Protein AF-A0A8H4AWY3-F1 (afdb_monomer)

Structure (mmCIF, N/CA/C/O backbone):
data_AF-A0A8H4AWY3-F1
#
_entry.id   AF-A0A8H4AWY3-F1
#
loop_
_atom_site.group_PDB
_atom_site.id
_atom_site.type_symbol
_atom_site.label_atom_id
_atom_site.label_alt_id
_atom_site.label_comp_id
_atom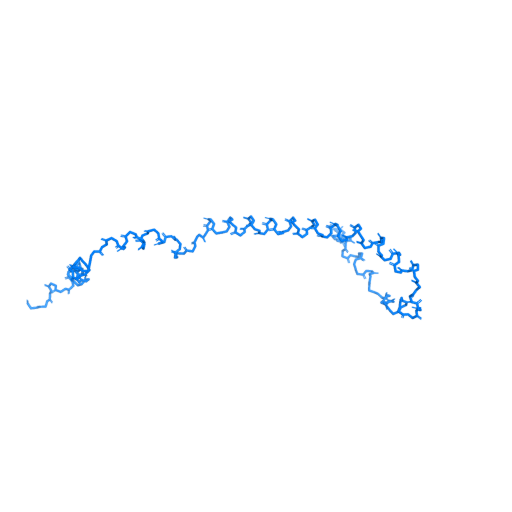_site.label_asym_id
_atom_site.label_entity_id
_atom_site.label_seq_id
_atom_site.pdbx_PDB_ins_code
_atom_site.Cartn_x
_atom_site.Cartn_y
_atom_site.Cartn_z
_atom_site.occupancy
_atom_site.B_iso_or_equiv
_atom_site.auth_seq_id
_atom_site.auth_comp_id
_atom_site.auth_asym_id
_atom_site.auth_atom_id
_atom_site.pdbx_PDB_model_num
ATOM 1 N N . MET A 1 1 ? 41.906 30.271 -12.386 1.00 40.03 1 MET A N 1
ATOM 2 C CA . MET A 1 1 ? 41.089 30.162 -13.614 1.00 40.03 1 MET A CA 1
ATOM 3 C C . MET A 1 1 ? 41.145 28.716 -14.093 1.00 40.03 1 MET A C 1
ATOM 5 O O . MET A 1 1 ? 41.986 28.388 -14.920 1.00 40.03 1 MET A O 1
ATOM 9 N N . ASN A 1 2 ? 40.311 27.840 -13.533 1.00 40.53 2 ASN A N 1
ATOM 10 C CA . ASN A 1 2 ? 40.214 26.458 -14.000 1.00 40.53 2 ASN A CA 1
ATOM 11 C C . ASN A 1 2 ? 39.165 26.412 -15.108 1.00 40.53 2 ASN A C 1
ATOM 13 O O . ASN A 1 2 ? 37.999 26.715 -14.874 1.00 40.53 2 ASN A O 1
ATOM 17 N N . LYS A 1 3 ? 39.612 26.110 -16.327 1.00 50.78 3 LYS A N 1
ATOM 18 C CA . LYS A 1 3 ? 38.739 25.784 -17.453 1.00 50.78 3 LYS A CA 1
ATOM 19 C C . LYS A 1 3 ? 38.449 24.289 -17.358 1.00 50.78 3 LYS A C 1
ATOM 21 O O . LYS A 1 3 ? 39.223 23.486 -17.869 1.00 50.78 3 LYS A O 1
ATOM 26 N N . GLU A 1 4 ? 37.401 23.922 -16.631 1.00 42.28 4 GLU A N 1
ATOM 27 C CA . GLU A 1 4 ? 36.899 22.549 -16.634 1.00 42.28 4 GLU A CA 1
ATOM 28 C C . GLU A 1 4 ? 36.121 22.305 -17.931 1.00 42.28 4 GLU A C 1
ATOM 30 O O . GLU A 1 4 ? 35.256 23.090 -18.321 1.00 42.28 4 GLU A O 1
ATOM 35 N N . ALA A 1 5 ? 36.519 21.246 -18.635 1.00 56.16 5 ALA A N 1
ATOM 36 C CA . ALA A 1 5 ? 35.909 20.780 -19.870 1.00 56.16 5 ALA A CA 1
ATOM 37 C C . ALA A 1 5 ? 34.442 20.361 -19.643 1.00 56.16 5 ALA A C 1
ATOM 39 O O . ALA A 1 5 ? 34.107 19.897 -18.549 1.00 56.16 5 ALA A O 1
ATOM 40 N N . PRO A 1 6 ? 33.564 20.485 -20.657 1.00 53.50 6 PRO A N 1
ATOM 41 C CA . PRO A 1 6 ? 32.162 20.109 -20.519 1.00 53.50 6 PRO A CA 1
ATOM 42 C C . PRO A 1 6 ? 32.014 18.609 -20.211 1.00 53.50 6 PRO A C 1
ATOM 44 O O . PRO A 1 6 ? 32.462 17.741 -20.957 1.00 53.50 6 PRO A O 1
ATOM 47 N N . GLN A 1 7 ? 31.370 18.343 -19.075 1.00 58.47 7 GLN A N 1
ATOM 48 C CA . GLN A 1 7 ? 31.262 17.078 -18.338 1.00 58.47 7 GLN A CA 1
ATOM 49 C C . GLN A 1 7 ? 30.359 15.999 -18.959 1.00 58.47 7 GLN A C 1
ATOM 51 O O . GLN A 1 7 ? 29.925 15.098 -18.248 1.00 58.47 7 GLN A O 1
ATOM 56 N N . ASN A 1 8 ? 30.033 16.030 -20.251 1.00 56.22 8 ASN A N 1
ATOM 57 C CA . ASN A 1 8 ? 29.138 14.998 -20.774 1.00 56.22 8 ASN A CA 1
ATOM 58 C C . ASN A 1 8 ? 29.327 14.718 -22.263 1.00 56.22 8 ASN A C 1
ATOM 60 O O . ASN A 1 8 ? 28.636 15.269 -23.115 1.00 56.22 8 ASN A O 1
ATOM 64 N N . TYR A 1 9 ? 30.253 13.806 -22.556 1.00 53.56 9 TYR A N 1
ATOM 65 C CA . TYR A 1 9 ? 30.484 13.286 -23.903 1.00 53.56 9 TYR A CA 1
ATOM 66 C C . TYR A 1 9 ? 29.227 12.609 -24.478 1.00 53.56 9 TYR A C 1
ATOM 68 O O . TYR A 1 9 ? 28.983 12.683 -25.675 1.00 53.56 9 TYR A O 1
ATOM 76 N N . VAL A 1 10 ? 28.385 12.017 -23.621 1.00 57.97 10 VAL A N 1
ATOM 77 C CA . VAL A 1 10 ? 27.130 11.362 -24.018 1.00 57.97 10 VAL A CA 1
ATOM 78 C C . VAL A 1 10 ? 26.070 12.390 -24.418 1.00 57.97 10 VAL A C 1
ATOM 80 O O . VAL A 1 10 ? 25.398 12.188 -25.417 1.00 57.97 10 VAL A O 1
ATOM 83 N N . ALA A 1 11 ? 25.966 13.525 -23.720 1.00 59.00 11 ALA A N 1
ATOM 84 C CA . ALA A 1 11 ? 25.049 14.601 -24.112 1.00 59.00 11 ALA A CA 1
ATOM 85 C C . ALA A 1 11 ? 25.485 15.309 -25.402 1.00 59.00 11 ALA A C 1
ATOM 87 O O . ALA A 1 11 ? 24.634 15.706 -26.187 1.00 59.00 11 ALA A O 1
ATOM 88 N N . VAL A 1 12 ? 26.794 15.448 -25.638 1.00 57.09 12 VAL A N 1
ATOM 89 C CA . VAL A 1 12 ? 27.311 15.998 -26.904 1.00 57.09 12 VAL A CA 1
ATOM 90 C C . VAL A 1 12 ? 27.058 15.037 -28.070 1.00 57.09 12 VAL A C 1
ATOM 92 O O . VAL A 1 12 ? 26.723 15.496 -29.154 1.00 57.09 12 VAL A O 1
ATOM 95 N N . LEU A 1 13 ? 27.164 13.722 -27.843 1.00 56.00 13 LEU A N 1
ATOM 96 C CA . LEU A 1 13 ? 26.848 12.701 -28.849 1.00 56.00 13 LEU A CA 1
ATOM 97 C C . LEU A 1 13 ? 25.341 12.585 -29.130 1.00 56.00 13 LEU A C 1
ATOM 99 O O . LEU A 1 13 ? 24.963 12.411 -30.281 1.00 56.00 13 LEU A O 1
ATOM 103 N N . LEU A 1 14 ? 24.487 12.718 -28.109 1.00 56.00 14 LEU A N 1
ATOM 104 C CA . LEU A 1 14 ? 23.027 12.742 -28.275 1.00 56.00 14 LEU A CA 1
ATOM 105 C C . LEU A 1 14 ? 22.545 14.016 -28.982 1.00 56.00 14 LEU A C 1
AT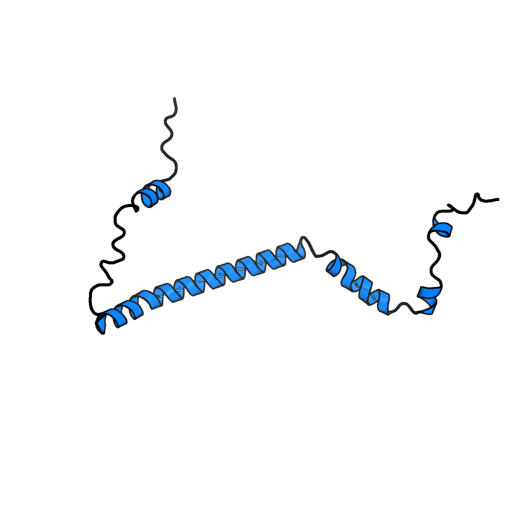OM 107 O O . LEU A 1 14 ? 21.662 13.942 -29.821 1.00 56.00 14 LEU A O 1
ATOM 111 N N . ALA A 1 15 ? 23.161 15.169 -28.707 1.00 56.31 15 ALA A N 1
ATOM 112 C CA . ALA A 1 15 ? 22.833 16.425 -29.387 1.00 56.31 15 ALA A CA 1
ATOM 113 C C . ALA A 1 15 ? 23.313 16.484 -30.853 1.00 56.31 15 ALA A C 1
ATOM 115 O O . ALA A 1 15 ? 22.990 17.429 -31.560 1.00 56.31 15 ALA A O 1
ATOM 116 N N . GLN A 1 16 ? 24.110 15.510 -31.308 1.00 49.06 16 GLN A N 1
ATOM 117 C CA . GLN A 1 16 ? 24.536 15.366 -32.708 1.00 49.06 16 GLN A CA 1
ATOM 118 C C . GLN A 1 16 ? 23.654 14.391 -33.502 1.00 49.06 16 GLN A C 1
ATOM 120 O O . GLN A 1 16 ? 23.940 14.140 -34.668 1.00 49.06 16 GLN A O 1
ATOM 125 N N . GLN A 1 17 ? 22.608 13.839 -32.880 1.00 52.66 17 GLN A N 1
ATOM 126 C CA . GLN A 1 17 ? 21.611 12.975 -33.520 1.00 52.66 17 GLN A CA 1
ATOM 127 C C . GLN A 1 17 ? 20.309 13.715 -33.866 1.00 52.66 17 GLN A C 1
ATOM 129 O O . GLN A 1 17 ? 19.308 13.073 -34.150 1.00 52.66 17 GLN A O 1
ATOM 134 N N . GLU A 1 18 ? 20.303 15.045 -33.838 1.00 49.72 18 GLU A N 1
ATOM 135 C CA . GLU A 1 18 ? 19.185 15.856 -34.326 1.00 49.72 18 GLU A CA 1
ATOM 136 C C . GLU A 1 18 ? 19.635 16.502 -35.642 1.00 49.72 18 GLU A C 1
ATOM 138 O O . GLU A 1 18 ? 20.420 17.443 -35.586 1.00 49.72 18 GLU A O 1
ATOM 143 N N . ASP A 1 19 ? 19.257 15.915 -36.789 1.00 48.59 19 ASP A N 1
ATOM 144 C CA . ASP A 1 19 ? 19.026 16.608 -38.083 1.00 48.59 19 ASP A CA 1
ATOM 145 C C . ASP A 1 19 ? 18.788 15.663 -39.289 1.00 48.59 19 ASP A C 1
ATOM 147 O O . ASP A 1 19 ? 18.457 16.156 -40.362 1.00 48.59 19 ASP A O 1
ATOM 151 N N . ASP A 1 20 ? 18.859 14.333 -39.144 1.00 50.00 20 ASP A N 1
ATOM 152 C CA . ASP A 1 20 ? 18.501 13.385 -40.219 1.00 50.00 20 ASP A CA 1
ATOM 153 C C . ASP A 1 20 ? 17.421 12.392 -39.736 1.00 50.00 20 ASP A C 1
ATOM 155 O O . ASP A 1 20 ? 17.676 11.195 -39.585 1.00 50.00 20 ASP A O 1
ATOM 159 N N . ASP A 1 21 ? 16.206 12.892 -39.478 1.00 52.94 21 ASP A N 1
ATOM 160 C CA . ASP A 1 21 ? 14.989 12.063 -39.412 1.00 52.94 21 ASP A CA 1
ATOM 161 C C . ASP A 1 21 ? 14.677 11.546 -40.831 1.00 52.94 21 ASP A C 1
ATOM 163 O O . ASP A 1 21 ? 13.831 12.071 -41.551 1.00 52.94 21 ASP A O 1
ATOM 167 N N . ASP A 1 22 ? 15.417 10.523 -41.254 1.00 54.28 22 ASP A N 1
ATOM 168 C CA . ASP A 1 22 ? 15.222 9.773 -42.502 1.00 54.28 22 ASP A CA 1
ATOM 169 C C . ASP A 1 22 ? 14.426 8.478 -42.233 1.00 54.28 22 ASP A C 1
ATOM 171 O O . ASP A 1 22 ? 14.662 7.432 -42.838 1.00 54.28 22 ASP A O 1
ATOM 175 N N . ASP A 1 23 ? 13.478 8.527 -41.292 1.00 57.78 23 ASP A N 1
ATOM 176 C CA . ASP A 1 23 ? 12.602 7.398 -40.942 1.00 57.78 23 ASP A CA 1
ATOM 177 C C . ASP A 1 23 ? 11.672 6.997 -42.106 1.00 57.78 23 ASP A C 1
ATOM 179 O O . ASP A 1 23 ? 11.168 5.873 -42.152 1.00 57.78 23 ASP A O 1
ATOM 183 N N . GLU A 1 24 ? 11.455 7.897 -43.071 1.00 60.31 24 GLU A N 1
ATOM 184 C CA . GLU A 1 24 ? 10.685 7.643 -44.297 1.00 60.31 24 GLU A CA 1
ATOM 185 C C . GLU A 1 24 ? 11.525 6.959 -45.393 1.00 60.31 24 GLU A C 1
ATOM 187 O O . GLU A 1 24 ? 10.973 6.271 -46.248 1.00 60.31 24 GLU A O 1
ATOM 192 N N . ARG A 1 25 ? 12.865 7.046 -45.350 1.00 65.56 25 ARG A N 1
ATOM 193 C CA . ARG A 1 25 ? 13.758 6.454 -46.371 1.00 65.56 25 ARG A CA 1
ATOM 194 C C . ARG A 1 25 ? 13.638 4.935 -46.466 1.00 65.56 25 ARG A C 1
ATOM 196 O O . ARG A 1 25 ? 13.938 4.356 -47.508 1.00 65.56 25 ARG A O 1
ATOM 203 N N . PHE A 1 26 ? 13.232 4.303 -45.372 1.00 66.88 26 PHE A N 1
ATOM 204 C CA . PHE A 1 26 ? 13.061 2.858 -45.273 1.00 66.88 26 PHE A CA 1
ATOM 205 C C . PHE A 1 26 ? 11.611 2.405 -45.512 1.00 66.88 26 PHE A C 1
ATOM 207 O O . PHE A 1 26 ? 11.349 1.217 -45.404 1.00 66.88 26 PHE A O 1
ATOM 214 N N . GLN A 1 27 ? 10.677 3.314 -45.827 1.00 67.50 27 GLN A N 1
ATOM 215 C CA . GLN A 1 27 ? 9.250 2.989 -46.008 1.00 67.50 27 GLN A CA 1
ATOM 216 C C . GLN A 1 27 ? 8.819 2.851 -47.480 1.00 67.50 27 GLN A C 1
ATOM 218 O O . GLN A 1 27 ? 7.722 2.366 -47.744 1.00 67.50 27 GLN A O 1
ATOM 223 N N . ASP A 1 28 ? 9.656 3.278 -48.432 1.00 62.72 28 ASP A N 1
ATOM 224 C CA . ASP A 1 28 ? 9.268 3.441 -49.844 1.00 62.72 28 ASP A CA 1
ATOM 225 C C . ASP A 1 28 ? 9.616 2.247 -50.760 1.00 62.72 28 ASP A C 1
ATOM 227 O O . ASP A 1 28 ? 9.300 2.277 -51.954 1.00 62.72 28 ASP A O 1
ATOM 231 N N . LEU A 1 29 ? 10.279 1.208 -50.246 1.00 72.75 29 LEU A N 1
ATOM 232 C CA . LEU A 1 29 ? 10.595 -0.008 -51.003 1.00 72.75 29 LEU A CA 1
ATOM 233 C C . LEU A 1 29 ? 9.609 -1.113 -50.615 1.00 72.75 29 LEU A C 1
ATOM 235 O O . LEU A 1 29 ? 9.306 -1.275 -49.439 1.00 72.75 29 LEU A O 1
ATOM 239 N N . ASP A 1 30 ? 9.089 -1.845 -51.604 1.00 73.94 30 ASP A N 1
ATOM 240 C CA . ASP A 1 30 ? 8.288 -3.041 -51.334 1.00 73.94 30 ASP A CA 1
ATOM 241 C C . ASP A 1 30 ? 9.167 -4.030 -50.553 1.00 73.94 30 ASP A C 1
ATOM 243 O O . ASP A 1 30 ? 10.184 -4.474 -51.085 1.00 73.94 30 ASP A O 1
ATOM 247 N N . ASP A 1 31 ? 8.787 -4.351 -49.313 1.00 73.50 31 ASP A N 1
ATOM 248 C CA . ASP A 1 31 ? 9.504 -5.324 -48.484 1.00 73.50 31 ASP A CA 1
ATOM 249 C C . ASP A 1 31 ? 9.589 -6.673 -49.221 1.00 73.50 31 ASP A C 1
ATOM 251 O O . ASP A 1 31 ? 8.566 -7.296 -49.541 1.00 73.50 31 ASP A O 1
ATOM 255 N N . GLU A 1 32 ? 10.808 -7.135 -49.507 1.00 78.88 32 GLU A N 1
ATOM 256 C CA . GLU A 1 32 ? 11.042 -8.42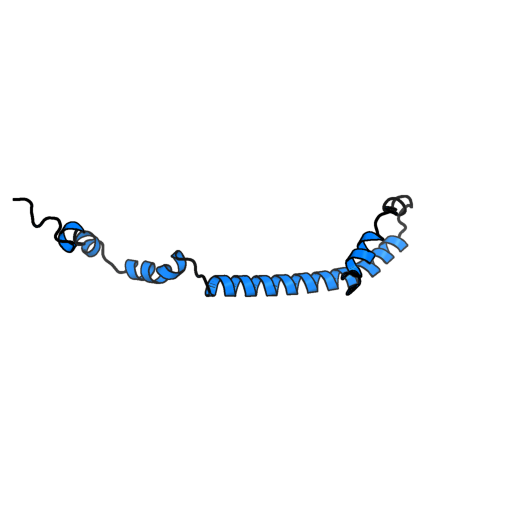2 -50.156 1.00 78.88 32 GLU A CA 1
ATOM 257 C C . GLU A 1 32 ? 11.159 -9.548 -49.108 1.00 78.88 32 GLU A C 1
ATOM 259 O O . GLU A 1 32 ? 11.389 -9.330 -47.918 1.00 78.88 32 GLU A O 1
ATOM 264 N N . GLU A 1 33 ? 11.013 -10.807 -49.534 1.00 80.19 33 GLU A N 1
ATOM 265 C CA . GLU A 1 33 ? 11.046 -11.969 -48.622 1.00 80.19 33 GLU A CA 1
ATOM 266 C C . GLU A 1 33 ? 12.388 -12.080 -47.855 1.00 80.19 33 GLU A C 1
ATOM 268 O O . GLU A 1 33 ? 12.429 -12.560 -46.717 1.00 80.19 33 GLU A O 1
ATOM 273 N N . ASP A 1 34 ? 13.466 -11.558 -48.448 1.00 74.38 34 ASP A N 1
ATOM 274 C CA . ASP A 1 34 ? 14.802 -11.467 -47.851 1.00 74.38 34 ASP A CA 1
ATOM 275 C C . ASP A 1 34 ? 14.885 -10.394 -46.739 1.00 74.38 34 ASP A C 1
ATOM 277 O O . ASP A 1 34 ? 15.624 -10.583 -45.765 1.00 74.38 34 ASP A O 1
ATOM 281 N N . ASP A 1 35 ? 14.095 -9.317 -46.817 1.00 82.56 35 ASP A N 1
ATOM 282 C CA . ASP A 1 35 ? 14.037 -8.259 -45.797 1.00 82.56 35 ASP A CA 1
ATOM 283 C C . ASP A 1 35 ? 13.332 -8.765 -44.535 1.00 82.56 35 ASP A C 1
ATOM 285 O O . ASP A 1 35 ? 13.821 -8.594 -43.413 1.00 82.56 35 ASP A O 1
ATOM 289 N N . GLU A 1 36 ? 12.248 -9.528 -44.704 1.00 80.50 36 GLU A N 1
ATOM 290 C CA . GLU A 1 36 ? 11.593 -10.186 -43.578 1.00 80.50 36 GLU A CA 1
ATOM 291 C C . GLU A 1 36 ? 12.507 -11.210 -42.879 1.00 80.50 36 GLU A C 1
ATOM 293 O O . GLU A 1 36 ? 12.414 -11.417 -41.659 1.00 80.50 36 GLU A O 1
ATOM 298 N N . GLU A 1 37 ? 13.344 -11.935 -43.631 1.00 81.88 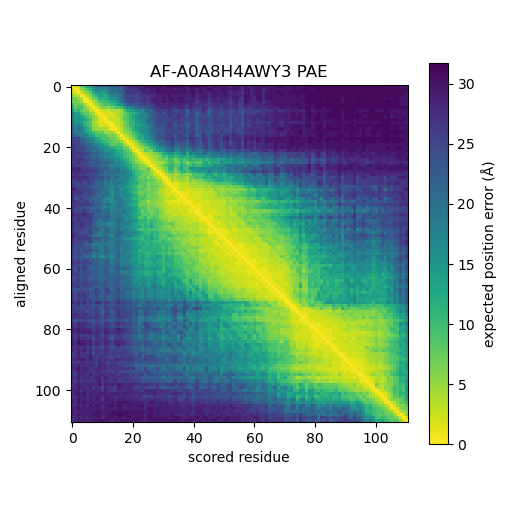37 GLU A N 1
ATOM 299 C CA . GLU A 1 37 ? 14.307 -12.869 -43.044 1.00 81.88 37 GLU A CA 1
ATOM 300 C C . GLU A 1 37 ? 15.418 -12.119 -42.298 1.00 81.88 37 GLU A C 1
ATOM 302 O O . GLU A 1 37 ? 15.774 -12.514 -41.177 1.00 81.88 37 GLU A O 1
ATOM 307 N N . ALA A 1 38 ? 15.897 -11.002 -42.851 1.00 85.44 38 ALA A N 1
ATOM 308 C CA . ALA A 1 38 ? 16.844 -10.117 -42.188 1.00 85.44 38 ALA A CA 1
ATOM 309 C C . ALA A 1 38 ? 16.276 -9.586 -40.861 1.00 85.44 38 ALA A C 1
ATOM 311 O O . ALA A 1 38 ? 16.914 -9.759 -39.816 1.00 85.44 38 ALA A O 1
ATOM 312 N N . ASP A 1 39 ? 15.048 -9.071 -40.848 1.00 84.19 39 ASP A N 1
ATOM 313 C CA . ASP A 1 39 ? 14.369 -8.610 -39.634 1.00 84.19 39 ASP A CA 1
ATOM 314 C C . ASP A 1 39 ? 14.2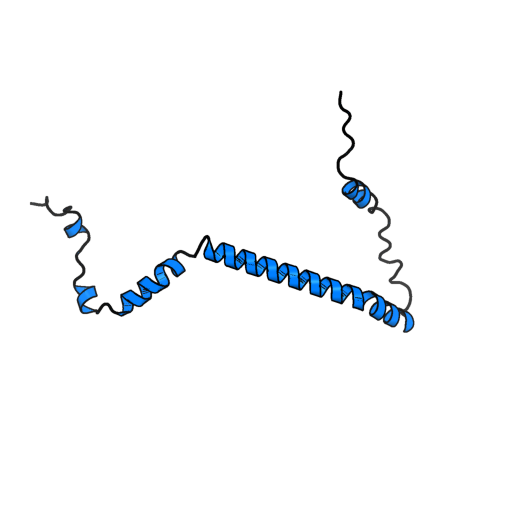68 -9.710 -38.582 1.00 84.19 39 ASP A C 1
ATOM 316 O O . ASP A 1 39 ? 14.605 -9.514 -37.410 1.00 84.19 39 ASP A O 1
ATOM 320 N N . LYS A 1 40 ? 13.888 -10.925 -38.988 1.00 85.06 40 LYS A N 1
ATOM 321 C CA . LYS A 1 40 ? 13.838 -12.081 -38.081 1.00 85.06 40 LYS A CA 1
ATOM 322 C C . LYS A 1 40 ? 15.223 -12.396 -37.505 1.00 85.06 40 LYS A C 1
ATOM 324 O O . LYS A 1 40 ? 15.309 -12.806 -36.343 1.00 85.06 40 LYS A O 1
ATOM 329 N N . ILE A 1 41 ? 16.302 -12.248 -38.273 1.00 85.25 41 ILE A N 1
ATOM 330 C CA . ILE A 1 41 ? 17.678 -12.508 -37.823 1.00 85.25 41 ILE A CA 1
ATOM 331 C C . ILE A 1 41 ? 18.169 -11.417 -36.864 1.00 85.25 41 ILE A C 1
ATOM 333 O O . ILE A 1 41 ? 18.745 -11.759 -35.827 1.00 85.25 41 ILE A O 1
ATOM 337 N N . TYR A 1 42 ? 17.914 -10.139 -37.154 1.00 79.69 42 TYR A N 1
ATOM 338 C CA . TYR A 1 42 ? 18.341 -9.011 -36.319 1.00 79.69 42 TYR A CA 1
ATOM 339 C C . TYR A 1 42 ? 17.491 -8.856 -35.050 1.00 79.69 42 TYR A C 1
ATOM 341 O O . TYR A 1 42 ? 18.033 -8.583 -33.973 1.00 79.69 42 TYR A O 1
ATOM 349 N N . MET A 1 43 ? 16.185 -9.129 -35.125 1.00 83.00 43 MET A N 1
ATOM 350 C CA . MET A 1 43 ? 15.283 -9.041 -33.975 1.00 83.00 43 MET A CA 1
ATOM 351 C C . MET A 1 43 ? 15.521 -10.160 -32.959 1.00 83.00 43 MET A C 1
ATOM 353 O O . MET A 1 43 ? 15.553 -9.889 -31.766 1.00 83.00 43 MET A O 1
ATOM 357 N N . LYS A 1 44 ? 15.779 -11.410 -33.367 1.00 83.31 44 LYS A N 1
ATOM 35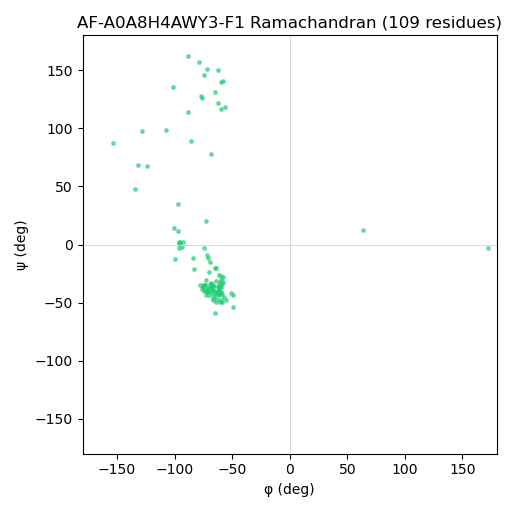8 C CA . LYS A 1 44 ? 15.983 -12.549 -32.436 1.00 83.31 44 LYS A CA 1
ATOM 359 C C . LYS A 1 44 ? 16.990 -12.300 -31.291 1.00 83.31 44 LYS A C 1
ATOM 361 O O . LYS A 1 44 ? 16.635 -12.539 -30.128 1.00 83.31 44 LYS A O 1
ATOM 366 N N . PRO A 1 45 ? 18.246 -11.876 -31.543 1.00 82.12 45 PRO A N 1
ATOM 367 C CA . PRO A 1 45 ? 19.211 -11.608 -30.478 1.00 82.12 45 PRO A CA 1
ATOM 368 C C . PRO A 1 45 ? 18.820 -10.380 -29.651 1.00 82.12 45 PRO A C 1
ATOM 370 O O . PRO A 1 45 ? 19.055 -10.367 -28.439 1.00 82.12 45 PRO A O 1
ATOM 373 N N . LEU A 1 46 ? 18.190 -9.386 -30.286 1.00 76.25 46 LEU A N 1
ATOM 374 C CA . LEU A 1 46 ? 17.681 -8.196 -29.626 1.00 76.25 46 LEU A CA 1
ATOM 375 C C . LEU A 1 46 ? 16.558 -8.582 -28.656 1.00 76.25 46 LEU A C 1
ATOM 377 O O . LEU A 1 46 ? 16.743 -8.449 -27.453 1.00 76.25 46 LEU A O 1
ATOM 381 N N . THR A 1 47 ? 15.477 -9.207 -29.114 1.00 81.44 47 THR A N 1
ATOM 382 C CA . THR A 1 47 ? 14.369 -9.695 -28.278 1.00 81.44 47 THR A CA 1
ATOM 383 C C . THR A 1 47 ? 14.862 -10.512 -27.084 1.00 81.44 47 THR A C 1
ATOM 385 O O . THR A 1 47 ? 14.424 -10.289 -25.959 1.00 81.44 47 THR A O 1
ATOM 388 N N . LYS A 1 48 ? 15.840 -11.409 -27.275 1.00 80.94 48 LYS A N 1
ATOM 389 C CA . LYS A 1 48 ? 16.425 -12.185 -26.170 1.00 80.94 48 LYS A CA 1
ATOM 390 C C . LYS A 1 48 ? 17.125 -11.302 -25.132 1.00 80.94 48 LYS A C 1
ATOM 392 O O . LYS A 1 48 ? 17.019 -11.564 -23.936 1.00 80.94 48 LYS A O 1
ATOM 397 N N . LYS A 1 49 ? 17.858 -10.277 -25.570 1.00 81.06 49 LYS A N 1
ATOM 398 C CA . LYS A 1 49 ? 18.503 -9.305 -24.679 1.00 81.06 49 LYS A CA 1
ATOM 399 C C . LYS A 1 49 ? 17.462 -8.486 -23.917 1.00 81.06 49 LYS A C 1
ATOM 401 O O . LYS A 1 49 ? 17.598 -8.362 -22.706 1.00 81.06 49 LYS A O 1
ATOM 406 N N . TRP A 1 50 ? 16.419 -8.010 -24.592 1.00 78.44 50 TRP A N 1
ATOM 407 C CA . TRP A 1 50 ? 15.333 -7.245 -23.972 1.00 78.44 50 TRP A CA 1
ATOM 408 C C . TRP A 1 50 ? 14.574 -8.078 -22.937 1.00 78.44 50 TRP A C 1
ATOM 410 O O . TRP A 1 50 ? 14.470 -7.655 -21.795 1.00 78.44 50 TRP A O 1
ATOM 420 N N . MET A 1 51 ? 14.200 -9.318 -23.266 1.00 79.00 51 MET A N 1
ATOM 421 C CA . MET A 1 51 ? 13.576 -10.247 -22.313 1.00 79.00 51 MET A CA 1
ATOM 422 C C . MET A 1 51 ? 14.446 -10.522 -21.078 1.00 79.00 51 MET A C 1
ATOM 424 O O . MET A 1 51 ? 13.929 -10.799 -20.000 1.00 79.00 51 MET A O 1
ATOM 428 N N . ASN A 1 52 ? 15.774 -10.515 -21.218 1.00 82.56 52 ASN A N 1
ATOM 429 C CA . ASN A 1 52 ? 16.671 -10.688 -20.076 1.00 82.56 52 ASN A CA 1
ATOM 430 C C . ASN A 1 52 ? 16.763 -9.417 -19.226 1.00 82.56 52 ASN A C 1
ATOM 432 O O . ASN A 1 52 ? 16.827 -9.527 -18.007 1.00 82.56 52 ASN A O 1
ATOM 436 N N . VAL A 1 53 ? 16.776 -8.237 -19.852 1.00 86.81 53 VAL A N 1
ATOM 437 C CA . VAL A 1 53 ? 16.761 -6.946 -19.150 1.00 86.81 53 VAL A CA 1
ATOM 438 C C . VAL A 1 53 ? 15.456 -6.787 -18.375 1.00 86.81 53 VAL A C 1
ATOM 440 O O . VAL A 1 53 ? 15.510 -6.574 -17.171 1.00 86.81 53 VAL A O 1
ATOM 443 N N . GLU A 1 54 ? 14.317 -7.031 -19.019 1.00 86.75 54 GLU A N 1
ATOM 444 C CA . GLU A 1 54 ? 12.987 -6.993 -18.402 1.00 86.75 54 GLU A CA 1
ATOM 445 C C . GLU A 1 54 ? 12.911 -7.919 -17.181 1.00 86.75 54 GLU A C 1
ATOM 447 O O . GLU A 1 54 ? 12.564 -7.485 -16.089 1.00 86.75 54 GLU A O 1
ATOM 452 N N . LYS A 1 55 ? 13.375 -9.170 -17.299 1.00 87.19 55 LYS A N 1
ATOM 453 C CA . LYS A 1 55 ? 13.424 -10.105 -16.159 1.00 87.19 55 LYS A CA 1
ATOM 454 C C . LYS A 1 55 ? 14.309 -9.629 -15.008 1.00 87.19 55 LYS A C 1
ATOM 456 O O . LYS A 1 55 ? 14.007 -9.914 -13.851 1.00 87.19 55 LYS A O 1
ATOM 461 N N . LEU A 1 56 ? 15.435 -8.981 -15.305 1.00 86.88 56 LEU A N 1
ATOM 462 C CA . LEU A 1 56 ? 16.335 -8.453 -14.277 1.00 86.88 56 LEU A CA 1
ATOM 463 C C . LEU A 1 56 ? 15.721 -7.235 -13.581 1.00 86.88 56 LEU A C 1
ATOM 465 O O . LEU A 1 56 ? 15.837 -7.107 -12.362 1.00 86.88 56 LEU A O 1
ATOM 469 N N . GLU A 1 57 ? 15.051 -6.372 -14.338 1.00 89.94 57 GLU A N 1
ATOM 470 C CA . GLU A 1 57 ? 14.333 -5.210 -13.822 1.00 89.94 57 GLU A CA 1
ATOM 471 C C . GLU A 1 57 ? 13.138 -5.625 -12.963 1.00 89.94 57 GLU A C 1
ATOM 473 O O . GLU A 1 57 ? 13.048 -5.177 -11.822 1.00 89.94 57 GLU A O 1
ATOM 478 N N . GLU A 1 58 ? 12.302 -6.554 -13.434 1.00 88.75 58 GLU A N 1
ATOM 479 C CA . GLU A 1 58 ? 11.186 -7.124 -12.669 1.00 88.75 58 GLU A CA 1
ATOM 480 C C . GLU A 1 58 ? 11.665 -7.793 -11.376 1.00 88.75 58 GLU A C 1
ATOM 482 O O . GLU A 1 58 ? 11.060 -7.626 -10.315 1.00 88.75 58 GLU A O 1
ATOM 487 N N . ALA A 1 59 ? 12.770 -8.546 -11.430 1.00 89.06 59 ALA A N 1
ATOM 488 C CA . ALA A 1 59 ? 13.340 -9.175 -10.243 1.00 89.06 59 ALA A CA 1
ATOM 489 C C . ALA A 1 59 ? 13.818 -8.128 -9.224 1.00 89.06 59 ALA A C 1
ATOM 491 O O . ALA A 1 59 ? 13.557 -8.275 -8.026 1.00 89.06 59 ALA A O 1
ATOM 492 N N . ARG A 1 60 ? 14.469 -7.056 -9.694 1.00 89.25 60 ARG A N 1
ATOM 493 C CA . ARG A 1 60 ? 14.933 -5.946 -8.852 1.00 89.25 60 ARG A CA 1
ATOM 494 C C . ARG A 1 60 ? 13.763 -5.164 -8.256 1.00 89.25 60 ARG A C 1
ATOM 496 O O . ARG A 1 60 ? 13.779 -4.878 -7.063 1.00 89.25 60 ARG A O 1
ATOM 503 N N . GLU A 1 61 ? 12.752 -4.836 -9.057 1.00 87.69 61 GLU A N 1
ATOM 504 C CA . GLU A 1 61 ? 11.554 -4.118 -8.611 1.00 87.69 61 GLU A CA 1
ATOM 505 C C . GLU A 1 61 ? 10.769 -4.944 -7.591 1.00 87.69 61 GLU A C 1
ATOM 507 O O . GLU A 1 61 ? 10.340 -4.427 -6.558 1.00 87.69 61 GLU A O 1
ATOM 512 N N . LYS A 1 62 ? 10.645 -6.254 -7.819 1.00 89.62 62 LYS A N 1
ATOM 513 C CA . LYS A 1 62 ? 10.024 -7.160 -6.859 1.00 89.62 62 LYS A CA 1
ATOM 514 C C . LYS A 1 62 ? 10.785 -7.171 -5.536 1.00 89.62 62 LYS A C 1
ATOM 516 O O . LYS A 1 62 ? 10.161 -6.964 -4.496 1.00 89.62 62 LYS A O 1
ATOM 521 N N . GLU A 1 63 ? 12.107 -7.339 -5.564 1.00 87.62 63 GLU A N 1
ATOM 522 C CA . GLU A 1 63 ? 12.945 -7.317 -4.359 1.00 87.62 63 GLU A CA 1
ATOM 523 C C . GLU A 1 63 ? 12.850 -5.970 -3.620 1.00 87.62 63 GLU A C 1
ATOM 525 O O . GLU A 1 63 ? 12.719 -5.935 -2.397 1.00 87.62 63 GLU A O 1
ATOM 530 N N . GLU A 1 64 ? 12.864 -4.852 -4.347 1.00 84.00 64 GLU A N 1
ATOM 531 C CA . GLU A 1 64 ? 12.729 -3.507 -3.783 1.00 84.00 64 GLU A CA 1
ATOM 532 C C . GLU A 1 64 ? 11.337 -3.283 -3.172 1.00 84.00 64 GLU A C 1
ATOM 534 O O . GLU A 1 64 ? 11.221 -2.748 -2.070 1.00 84.00 64 GLU A O 1
ATOM 539 N N . SER A 1 65 ? 10.276 -3.768 -3.820 1.00 81.94 65 SER A N 1
ATOM 540 C CA . SER A 1 65 ? 8.907 -3.692 -3.300 1.00 81.94 65 SER A CA 1
ATOM 541 C C . SER A 1 65 ? 8.702 -4.556 -2.048 1.00 81.94 65 SER A C 1
ATOM 543 O O . SER A 1 65 ? 7.979 -4.162 -1.127 1.00 81.94 65 SER A O 1
ATOM 545 N N . GLU A 1 66 ? 9.354 -5.720 -1.985 1.00 84.69 66 GLU A N 1
ATOM 546 C CA . GLU A 1 66 ? 9.339 -6.616 -0.831 1.00 84.69 66 GLU A CA 1
ATOM 547 C C . GLU A 1 66 ? 10.121 -6.009 0.336 1.00 84.69 66 GLU A C 1
ATOM 549 O O . GLU A 1 66 ? 9.604 -5.983 1.456 1.00 84.69 66 GLU A O 1
ATOM 554 N N . LYS A 1 67 ? 11.300 -5.426 0.074 1.00 82.25 67 LYS A N 1
ATOM 555 C CA . LYS A 1 67 ? 12.065 -4.653 1.065 1.00 82.25 67 LYS A CA 1
ATOM 556 C C . LYS A 1 67 ? 11.269 -3.459 1.573 1.00 82.25 67 LYS A C 1
ATOM 558 O O . LYS A 1 67 ? 11.113 -3.320 2.779 1.00 82.25 67 LYS A O 1
ATOM 563 N N . TYR A 1 68 ? 10.665 -2.665 0.691 1.00 78.50 68 TYR A N 1
ATOM 564 C CA . TYR A 1 68 ? 9.826 -1.531 1.085 1.00 78.50 68 TYR A CA 1
ATOM 565 C C . TYR A 1 68 ? 8.637 -1.969 1.949 1.00 78.50 68 TYR A C 1
ATOM 567 O O . TYR A 1 68 ? 8.316 -1.333 2.954 1.00 78.50 68 TYR A O 1
ATOM 575 N N . ARG A 1 69 ? 7.995 -3.091 1.601 1.00 78.38 69 ARG A N 1
ATOM 576 C CA . ARG A 1 69 ? 6.900 -3.663 2.394 1.00 78.38 69 ARG A CA 1
ATOM 577 C C . ARG A 1 69 ? 7.379 -4.185 3.751 1.00 78.38 69 ARG A C 1
ATOM 579 O O . ARG A 1 69 ? 6.621 -4.096 4.713 1.00 78.38 69 ARG A O 1
ATOM 586 N N . ALA A 1 70 ? 8.595 -4.716 3.836 1.00 77.19 70 ALA A N 1
ATOM 587 C CA . ALA A 1 70 ? 9.193 -5.174 5.086 1.00 77.19 70 ALA A CA 1
ATOM 588 C C . ALA A 1 70 ? 9.657 -4.009 5.980 1.00 77.19 70 ALA A C 1
ATOM 590 O O . ALA A 1 70 ? 9.448 -4.047 7.189 1.00 77.19 70 ALA A O 1
ATOM 591 N N . GLU A 1 71 ? 10.242 -2.961 5.397 1.00 80.19 71 GLU A N 1
ATOM 592 C CA . GLU A 1 71 ? 10.740 -1.774 6.104 1.00 80.19 71 GLU A CA 1
ATOM 593 C C . GLU A 1 71 ? 9.607 -0.849 6.565 1.00 80.19 71 GLU A C 1
ATOM 595 O O . GLU A 1 71 ? 9.691 -0.228 7.627 1.00 80.19 71 GLU A O 1
ATOM 600 N N . ARG A 1 72 ? 8.529 -0.751 5.779 1.00 75.06 72 ARG A N 1
ATOM 601 C CA . ARG A 1 72 ? 7.343 0.060 6.082 1.00 75.06 72 ARG A CA 1
ATOM 602 C C . ARG A 1 72 ? 6.066 -0.756 5.884 1.00 75.06 72 ARG A C 1
ATOM 604 O O . ARG A 1 72 ? 5.284 -0.472 4.969 1.00 75.06 72 ARG A O 1
ATOM 611 N N . PRO A 1 73 ? 5.815 -1.763 6.740 1.00 80.69 73 PRO A N 1
ATOM 612 C CA . PRO A 1 73 ? 4.591 -2.540 6.653 1.00 80.69 73 PRO A CA 1
ATOM 613 C C . PRO A 1 73 ? 3.392 -1.612 6.824 1.00 80.69 73 PRO A C 1
ATOM 615 O O . PRO A 1 73 ? 3.397 -0.696 7.654 1.00 80.69 73 PRO A O 1
ATOM 618 N N . LYS A 1 74 ? 2.339 -1.845 6.036 1.00 82.19 74 LYS A N 1
ATOM 619 C CA . LYS A 1 74 ? 1.100 -1.075 6.180 1.00 82.19 74 LYS A CA 1
ATOM 620 C C . LYS A 1 74 ? 0.588 -1.246 7.609 1.00 82.19 74 LYS A C 1
ATOM 622 O O . LYS A 1 74 ? 0.586 -2.359 8.127 1.00 82.19 74 LYS A O 1
ATOM 627 N N . ILE A 1 75 ? 0.068 -0.174 8.206 1.00 83.75 75 ILE A N 1
ATOM 628 C CA . ILE A 1 75 ? -0.495 -0.201 9.568 1.00 83.75 75 ILE A CA 1
ATOM 629 C C . ILE A 1 75 ? -1.511 -1.354 9.708 1.00 83.75 75 ILE A C 1
ATOM 631 O O . ILE A 1 75 ? -1.464 -2.126 10.655 1.00 83.75 75 ILE A O 1
ATOM 635 N N . GLN A 1 76 ? -2.354 -1.576 8.694 1.00 84.56 76 GLN A N 1
ATOM 636 C CA . GLN A 1 76 ? -3.310 -2.693 8.665 1.00 84.56 76 GLN A CA 1
ATOM 637 C C . GLN A 1 76 ? -2.660 -4.087 8.767 1.00 84.56 76 GLN A C 1
ATOM 639 O O . GLN A 1 76 ? -3.254 -4.986 9.352 1.00 84.56 76 GLN A O 1
ATOM 644 N N . GLN A 1 77 ? -1.458 -4.277 8.212 1.00 85.75 77 GLN A N 1
ATOM 645 C CA . GLN A 1 77 ? -0.714 -5.538 8.306 1.00 85.75 77 GLN A CA 1
ATOM 646 C C . GLN A 1 77 ? -0.102 -5.728 9.698 1.00 85.75 77 GLN A C 1
ATOM 648 O O . GLN A 1 77 ? -0.108 -6.846 10.198 1.00 85.75 77 GLN A O 1
ATOM 653 N N . GLN A 1 78 ? 0.342 -4.648 10.353 1.00 87.31 78 GLN A N 1
ATOM 654 C CA . GLN A 1 78 ? 0.832 -4.691 11.740 1.00 87.31 78 GLN A CA 1
ATOM 655 C C . GLN A 1 78 ? -0.262 -5.158 12.718 1.00 87.31 78 GLN A C 1
ATOM 657 O O . GLN A 1 78 ? 0.015 -5.880 13.669 1.00 87.31 78 GLN A O 1
ATOM 662 N N . PHE A 1 79 ? -1.521 -4.790 12.457 1.00 91.75 79 PHE A N 1
ATOM 663 C CA . PHE A 1 79 ? -2.674 -5.172 13.280 1.00 91.75 79 PHE A CA 1
ATOM 664 C C . PHE A 1 79 ? -3.382 -6.456 12.821 1.00 91.75 79 PHE A C 1
ATOM 666 O O . PHE A 1 79 ? -4.386 -6.832 13.426 1.00 91.75 79 PHE A O 1
ATOM 673 N N . ALA A 1 80 ? -2.904 -7.143 11.776 1.00 92.25 80 ALA A N 1
ATOM 674 C CA . ALA A 1 80 ? -3.592 -8.316 11.229 1.00 92.25 80 ALA A CA 1
ATOM 675 C C . ALA A 1 80 ? -3.720 -9.448 12.262 1.00 92.25 80 ALA A C 1
ATOM 677 O O . ALA A 1 80 ? -4.798 -10.025 12.416 1.00 92.25 80 ALA A O 1
ATOM 678 N N . ASP A 1 81 ? -2.652 -9.716 13.011 1.00 91.31 81 ASP A N 1
ATOM 679 C CA . ASP A 1 81 ? -2.652 -10.765 14.032 1.00 91.31 81 ASP A CA 1
ATOM 680 C C . ASP A 1 81 ? -3.428 -10.347 15.282 1.00 91.31 81 ASP A C 1
ATOM 682 O O . ASP A 1 81 ? -4.188 -11.149 15.821 1.00 91.31 81 ASP A O 1
ATOM 686 N N . LEU A 1 82 ? -3.352 -9.071 15.679 1.00 93.94 82 LEU A N 1
ATOM 687 C CA . LEU A 1 82 ? -4.180 -8.529 16.763 1.00 93.94 82 LEU A CA 1
ATOM 688 C C . LEU A 1 82 ? -5.675 -8.623 16.427 1.00 93.94 82 LEU A C 1
ATOM 690 O O . LEU A 1 82 ? -6.476 -9.008 17.273 1.00 93.94 82 LEU A O 1
ATOM 694 N N . LYS A 1 83 ? -6.054 -8.359 15.171 1.00 92.88 83 LYS A N 1
ATOM 695 C CA . LYS A 1 83 ? -7.435 -8.504 14.696 1.00 92.88 83 LYS A CA 1
ATOM 696 C C . LYS A 1 83 ? -7.906 -9.961 14.695 1.00 92.88 83 LYS A C 1
ATOM 698 O O . LYS A 1 83 ? -9.070 -10.209 14.991 1.00 92.88 83 LYS A O 1
ATOM 703 N N . ARG A 1 84 ? -7.030 -10.924 14.384 1.00 93.50 84 ARG A N 1
ATOM 704 C CA . ARG A 1 84 ? -7.346 -12.358 14.524 1.00 93.50 84 ARG A CA 1
ATOM 705 C C . ARG A 1 84 ? -7.494 -12.764 15.987 1.00 93.50 84 ARG A C 1
ATOM 707 O O . ARG A 1 84 ? -8.426 -13.489 16.303 1.00 93.50 84 ARG A O 1
ATOM 714 N N . GLY A 1 85 ? -6.622 -12.276 16.870 1.00 92.25 85 GLY A N 1
ATOM 715 C CA . GLY A 1 85 ? -6.733 -12.507 18.313 1.00 92.25 85 GLY A CA 1
ATOM 716 C C . GLY A 1 85 ? -8.043 -11.969 18.890 1.0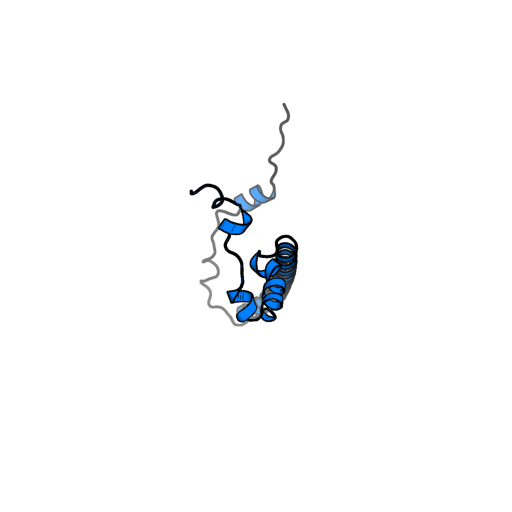0 92.25 85 GLY A C 1
ATOM 717 O O . GLY A 1 85 ? -8.669 -12.621 19.718 1.00 92.25 85 GLY A O 1
ATOM 718 N N . LEU A 1 86 ? -8.514 -10.833 18.374 1.00 91.81 86 LEU A N 1
ATOM 719 C CA . LEU A 1 86 ? -9.788 -10.233 18.761 1.00 91.81 86 LEU A CA 1
ATOM 720 C C . LEU A 1 86 ? -11.011 -11.104 18.413 1.00 91.81 86 LEU A C 1
ATOM 722 O O . LEU A 1 86 ? -12.060 -10.943 19.024 1.00 91.81 86 LEU A O 1
ATOM 726 N N . ALA A 1 87 ? -10.885 -12.054 17.479 1.00 92.44 87 ALA A N 1
ATOM 727 C CA . ALA A 1 87 ? -11.961 -12.994 17.159 1.00 92.44 87 ALA A CA 1
ATOM 728 C C . ALA A 1 87 ? -12.235 -14.014 18.281 1.00 92.44 87 ALA A C 1
ATOM 730 O O . ALA A 1 87 ? -13.264 -14.681 18.248 1.00 92.44 87 ALA A O 1
ATOM 731 N N . ALA A 1 88 ? -11.326 -14.157 19.251 1.00 93.12 88 ALA A N 1
ATOM 732 C CA . ALA A 1 88 ? -11.534 -14.999 20.427 1.00 93.12 88 ALA A CA 1
ATOM 733 C C . ALA A 1 88 ? -12.322 -14.295 21.549 1.00 93.12 88 ALA A C 1
ATOM 735 O O . ALA A 1 88 ? -12.732 -14.965 22.492 1.00 93.12 88 ALA A O 1
ATOM 736 N N . VAL A 1 89 ? -12.514 -12.972 21.461 1.00 92.94 89 VAL A N 1
ATOM 737 C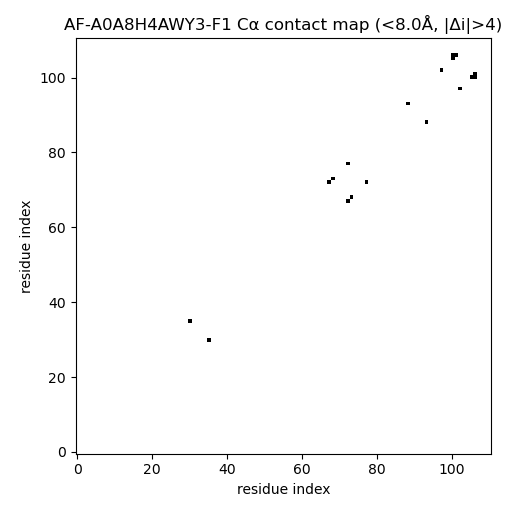 CA . VAL A 1 89 ? -13.271 -12.187 22.447 1.00 92.94 89 VAL A CA 1
ATOM 738 C C . VAL A 1 89 ? -14.762 -12.401 22.214 1.00 92.94 89 VAL A C 1
ATOM 740 O O . VAL A 1 89 ? -15.250 -12.249 21.093 1.00 92.94 89 VAL A O 1
ATOM 743 N N . THR A 1 90 ? -15.477 -12.759 23.272 1.00 93.69 90 THR A N 1
ATOM 744 C CA . THR A 1 90 ? -16.915 -13.043 23.238 1.00 93.69 90 THR A CA 1
ATOM 745 C C . THR A 1 90 ? -17.754 -11.766 23.218 1.00 93.69 90 THR A C 1
ATOM 747 O O . THR A 1 90 ? -17.319 -10.709 23.673 1.00 93.69 90 THR A O 1
ATOM 750 N N . ASP A 1 91 ? -18.992 -11.863 22.732 1.00 91.25 91 ASP A N 1
ATOM 751 C CA . ASP A 1 91 ? -19.924 -10.726 22.704 1.00 91.25 91 ASP A CA 1
ATOM 752 C C . ASP A 1 91 ? -20.230 -10.185 24.114 1.00 91.25 91 ASP A C 1
ATOM 754 O O . ASP A 1 91 ? -20.389 -8.978 24.297 1.00 91.25 91 ASP A O 1
ATOM 758 N N . ASP A 1 92 ? -20.237 -11.056 25.128 1.00 92.62 92 ASP A N 1
ATOM 759 C CA . ASP A 1 92 ? -20.410 -10.657 26.528 1.00 92.62 92 ASP A CA 1
ATOM 760 C C . ASP A 1 92 ? -19.215 -9.835 27.036 1.00 92.62 92 ASP A C 1
ATOM 762 O O . ASP A 1 92 ? -19.390 -8.849 27.754 1.00 92.62 92 ASP A O 1
ATOM 766 N N . GLU A 1 93 ? -17.986 -10.192 26.656 1.00 91.06 93 GLU A N 1
ATOM 767 C CA . GLU A 1 93 ? -16.791 -9.402 26.984 1.00 91.06 93 GLU A CA 1
ATOM 768 C C . GLU A 1 93 ? -16.800 -8.045 26.269 1.00 91.06 93 GLU A C 1
ATOM 770 O O . GLU A 1 93 ? -16.420 -7.037 26.866 1.00 91.06 93 GLU A O 1
ATOM 775 N N . TRP A 1 94 ? -17.305 -7.992 25.032 1.00 92.56 94 TRP A N 1
ATOM 776 C CA . TRP A 1 94 ? -17.533 -6.738 24.310 1.00 92.56 94 TRP A CA 1
ATOM 777 C C . TRP A 1 94 ? -18.557 -5.833 24.997 1.00 92.56 94 TRP A C 1
ATOM 779 O O . TRP A 1 94 ? -18.357 -4.619 25.057 1.00 92.56 94 TRP A O 1
ATOM 789 N N . ALA A 1 95 ? -19.631 -6.409 25.537 1.00 91.62 95 ALA A N 1
ATOM 790 C CA . ALA A 1 95 ? -20.683 -5.664 26.224 1.00 91.62 95 ALA A CA 1
ATOM 791 C C . ALA A 1 95 ? -20.232 -5.075 27.573 1.00 91.62 95 ALA A C 1
ATOM 793 O O . ALA A 1 95 ? -20.813 -4.097 28.038 1.00 91.62 95 ALA A O 1
ATOM 794 N N . ASN A 1 96 ? -19.198 -5.650 28.195 1.00 91.62 96 ASN A N 1
ATOM 795 C CA . ASN A 1 96 ? -18.700 -5.252 29.514 1.00 91.62 96 ASN A CA 1
ATOM 796 C C . ASN A 1 96 ? -17.493 -4.295 29.467 1.00 91.62 96 ASN A C 1
ATOM 798 O O . ASN A 1 96 ? -16.850 -4.064 30.495 1.00 91.62 96 ASN A O 1
ATOM 802 N N . LEU A 1 97 ? -17.154 -3.735 28.300 1.00 89.19 97 LEU A N 1
ATOM 803 C CA . LEU A 1 97 ? -16.073 -2.755 28.200 1.00 89.19 97 LEU A CA 1
ATOM 804 C C . LEU A 1 97 ? -16.422 -1.464 28.970 1.00 89.19 97 LEU A C 1
ATOM 806 O O . LEU A 1 97 ? -17.509 -0.916 28.781 1.00 89.19 97 LEU A O 1
ATOM 810 N N . PRO A 1 98 ? -15.515 -0.949 29.824 1.00 88.19 98 PRO A N 1
ATOM 811 C CA . PRO A 1 98 ? -15.760 0.273 30.577 1.00 88.19 98 PRO A CA 1
ATOM 812 C C . PRO A 1 98 ? -15.728 1.507 29.671 1.00 88.19 98 PRO A C 1
ATOM 814 O O . PRO A 1 98 ? -14.975 1.576 28.697 1.00 88.19 98 PRO A O 1
ATOM 817 N N . GLU A 1 99 ? -16.487 2.531 30.050 1.00 84.62 99 GLU A N 1
ATOM 818 C CA . GLU A 1 99 ? -16.498 3.807 29.344 1.00 84.62 99 GLU A CA 1
ATOM 819 C C . GLU A 1 99 ? -15.224 4.617 29.629 1.00 84.62 99 GLU A C 1
ATOM 821 O O . GLU A 1 99 ? -14.687 4.644 30.741 1.00 84.62 99 GLU A O 1
ATOM 826 N N . ILE A 1 100 ? -14.756 5.370 28.630 1.00 79.69 100 ILE A N 1
ATOM 827 C CA . ILE A 1 100 ? -13.527 6.186 28.730 1.00 79.69 100 ILE A CA 1
ATOM 828 C C . ILE A 1 100 ? -13.621 7.206 29.885 1.00 79.69 100 ILE A C 1
ATOM 830 O O . ILE A 1 100 ? -12.612 7.586 30.487 1.00 79.69 100 ILE A O 1
ATOM 834 N N . GLY A 1 101 ? -14.839 7.641 30.224 1.00 76.50 101 GLY A N 1
ATOM 835 C CA . GLY A 1 101 ? -15.109 8.564 31.329 1.00 76.50 101 GLY A CA 1
ATOM 836 C C . GLY A 1 101 ? -14.763 8.012 32.716 1.00 76.50 101 GLY A C 1
ATOM 837 O O . GLY A 1 101 ? -14.331 8.791 33.573 1.00 76.50 101 GLY A O 1
ATOM 838 N N . ASP A 1 102 ? -14.884 6.697 32.911 1.00 73.56 102 ASP A N 1
ATOM 839 C CA . ASP A 1 102 ? -14.588 6.022 34.180 1.00 73.56 102 ASP A CA 1
ATOM 840 C C . ASP A 1 102 ? -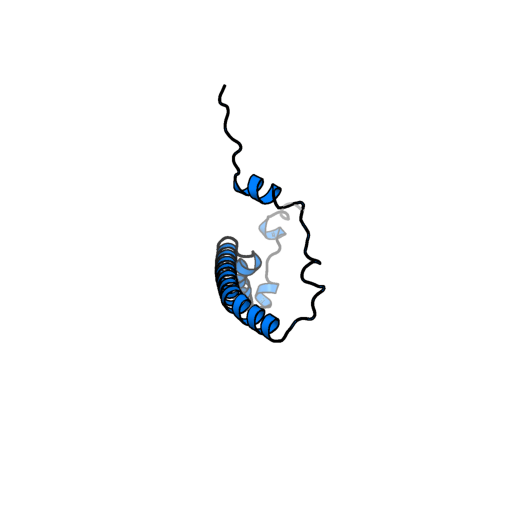13.078 5.841 34.372 1.00 73.56 102 ASP A C 1
ATOM 842 O O . ASP A 1 102 ? -12.555 6.024 35.471 1.00 73.56 102 ASP A O 1
ATOM 846 N N . LEU A 1 103 ? -12.354 5.597 33.276 1.00 75.94 103 LEU A N 1
ATOM 847 C CA . LEU A 1 103 ? -10.897 5.430 33.268 1.00 75.94 103 LEU A CA 1
ATOM 848 C C . LEU A 1 103 ? -10.142 6.749 33.487 1.00 75.94 103 LEU A C 1
ATOM 850 O O . LEU A 1 103 ? -9.092 6.772 34.126 1.00 75.94 103 LEU A O 1
ATOM 854 N N . VAL A 1 104 ? -10.673 7.862 32.973 1.00 74.75 104 VAL A N 1
ATOM 855 C CA . VAL A 1 104 ? -10.017 9.184 33.032 1.00 74.75 104 VAL A CA 1
ATOM 856 C C . VAL A 1 104 ? -10.480 10.007 34.249 1.00 74.75 104 VAL A C 1
ATOM 858 O O . VAL A 1 104 ? -9.999 11.114 34.483 1.00 74.75 104 VAL A O 1
ATOM 861 N N . GLY A 1 105 ? -11.414 9.492 35.060 1.00 65.81 105 GLY A N 1
ATOM 862 C CA . GLY A 1 105 ? -11.901 10.161 36.275 1.00 65.81 105 GLY A CA 1
ATOM 863 C C . GLY A 1 105 ? -12.614 11.497 36.020 1.00 65.81 105 GLY A C 1
ATOM 864 O O . GLY A 1 105 ? -12.879 12.250 36.959 1.00 65.81 105 GLY A O 1
ATOM 865 N N . LYS A 1 106 ? -12.952 11.801 34.760 1.00 64.25 106 LYS A N 1
ATOM 866 C CA . LYS A 1 106 ? -13.515 13.092 34.327 1.00 64.25 106 LYS A CA 1
ATOM 867 C C . LYS A 1 106 ? -14.963 13.301 34.801 1.00 64.25 106 LYS A C 1
ATOM 869 O O . LYS A 1 106 ? -15.461 14.422 34.759 1.00 64.25 106 LYS A O 1
ATOM 874 N N . ASN A 1 107 ? -15.599 12.245 35.317 1.00 59.00 107 ASN A N 1
ATOM 875 C CA . ASN A 1 107 ? -16.926 12.271 35.935 1.00 59.00 107 ASN A CA 1
ATOM 876 C C . ASN A 1 107 ? -16.919 12.397 37.471 1.00 59.00 107 ASN A C 1
ATOM 878 O O . ASN A 1 107 ? -17.987 12.476 38.065 1.00 59.00 107 ASN A O 1
ATOM 882 N N . ARG A 1 108 ? -15.757 12.475 38.140 1.00 61.84 108 ARG A N 1
ATOM 883 C CA . ARG A 1 108 ? -15.685 12.516 39.618 1.00 61.84 108 ARG A CA 1
ATOM 884 C C . ARG A 1 108 ? -16.101 13.847 40.263 1.00 61.84 108 ARG A C 1
ATOM 886 O O . ARG A 1 108 ? -16.085 13.935 41.482 1.00 61.84 108 ARG A O 1
ATOM 893 N N . ASN A 1 109 ? -16.429 14.876 39.478 1.00 61.00 109 ASN A N 1
ATOM 894 C CA . ASN A 1 109 ? -16.676 16.235 39.980 1.00 61.00 109 ASN A CA 1
ATOM 895 C C . ASN A 1 109 ? -17.947 16.867 39.381 1.00 61.00 109 ASN A C 1
ATOM 897 O O . ASN A 1 109 ? -17.936 17.997 38.892 1.00 61.00 109 ASN A O 1
ATOM 901 N N . LYS A 1 110 ? -19.048 16.111 39.378 1.00 62.38 110 LYS A N 1
ATOM 902 C CA . LYS A 1 110 ? -20.395 16.642 39.149 1.00 62.38 110 LYS A CA 1
ATOM 903 C C . LYS A 1 110 ? -21.294 16.155 40.289 1.00 62.38 110 LYS A C 1
ATOM 905 O O . LYS A 1 110 ? -21.808 15.045 40.210 1.00 62.38 110 LYS A O 1
ATOM 910 N N . ASN A 1 111 ? -21.464 17.041 41.272 1.00 48.41 111 ASN A N 1
ATOM 911 C CA . ASN A 1 111 ? -22.307 16.970 42.478 1.00 48.41 111 ASN A CA 1
ATOM 912 C C . ASN A 1 111 ? -21.710 16.254 43.691 1.00 48.41 111 ASN A C 1
ATOM 914 O O . ASN A 1 111 ? -21.517 15.023 43.637 1.00 48.41 111 ASN A O 1
#

Foldseek 3Di:
DDPDDPDDPPVVVVVVPPDDPVVVVVVPDDQDPVNVVVCVVVVVVVVVVVVVVVVVVVVVVVVVVVVCCVVDPDPCVVCVVVVVVCVPQDPVNVVPDDDPCVVVVVPVPDD

Secondary structure (DSSP, 8-state):
---PPPS-HHHHHHTTSSS---TTTTTSSPPPHHHHHHHHHHHHHHHHHHHHHHHHHHHHHHHHHHHHHHHS--HHHHTHHHHHHGGGS-HHHHHTPPPHHHHTTTTTT--

Sequence (111 aa):
MNKEAPQNYVAVLLAQQEDDDDDERFQDLDDEEDDEEADKIYMKPLTKKWMNVEKLEEAREKEESEKYRAERPKIQQQFADLKRGLAAVTDDEWANLPEIGDLVGKNRNKN

Radius of gyration: 33.83 Å; Cα contacts (8 Å, |Δi|>4): 9; chains: 1; bounding box: 63×45×94 Å

Organism: Gigaspora margarita (NCBI:txid4874)

pLDDT: mean 75.51, std 14.76, range [40.03, 93.94]

InterPro domains:
  IPR010491 PRP1 splicing factor, N-terminal [PF06424] (17-106)

Solvent-accessible surface area (backbone atoms only — not comparable to full-atom values): 7078 Å² total; per-residue (Å²): 138,82,84,77,72,86,90,44,72,66,60,57,55,57,65,68,69,72,86,76,90,57,75,63,74,76,67,78,62,85,85,47,79,67,52,59,49,49,50,55,61,62,42,53,64,48,52,55,50,50,56,51,50,51,53,52,50,52,51,50,52,50,52,51,52,51,49,48,44,68,78,57,56,53,69,70,64,74,41,45,63,58,55,56,58,53,69,74,60,50,72,69,62,64,72,65,60,80,58,72,54,71,79,67,53,77,66,77,83,73,134

Nearest PDB structures (foldseek):
  8qzs-assembly1_N  TM=4.539E-01  e=4.473E-04  Homo sapiens

Mean predicted aligned error: 17.37 Å